Protein AF-A0AA95K2X0-F1 (afdb_monomer_lite)

Secondary structure (DSSP, 8-state):
-HHHHHHHHHHHHHHHHHHHHHHTT--SS-GGG-SSHHHHHHHHHHHHHHHHHHHHHH-HHHHHHHHHTTHHHHHHHHSSHHHHHHHH----EEE--SHHHHHHHHHHHHHHT--EEEEETTEEEEE--TT-----

Radius of gyration: 20.75 Å; chains: 1; bounding box: 52×34×54 Å

Foldseek 3Di:
DVVVVVLLVVLVVLVVVQVVCVVVVHDSDDPVQDPDLVSVLVVVLVNLVSVLVSLCVVPVVVSVVCVVVCVSVVVNVCSDSLNVQQVVQPAPAAEDADVVVVVVVLVVCQVSQGKYWYDYPRDIDIHGHPPPDPPD

pLDDT: mean 84.63, std 11.91, range [34.69, 97.19]

Structure (mmCIF, N/CA/C/O backbone):
data_AF-A0AA95K2X0-F1
#
_entry.id   AF-A0AA95K2X0-F1
#
loop_
_atom_site.group_PDB
_atom_site.id
_atom_site.type_symbol
_atom_site.label_atom_id
_atom_site.label_alt_id
_atom_site.label_comp_id
_atom_site.label_asym_id
_atom_site.label_entity_id
_atom_site.label_seq_id
_atom_site.pdbx_PDB_ins_code
_atom_site.Cartn_x
_atom_site.Cartn_y
_atom_site.Cartn_z
_atom_site.occupancy
_atom_site.B_iso_or_equiv
_atom_site.auth_seq_id
_atom_site.auth_comp_id
_atom_site.auth_asym_id
_atom_site.auth_atom_id
_atom_site.pdbx_PDB_model_num
ATOM 1 N N . MET A 1 1 ? 25.214 13.607 -21.576 1.00 54.25 1 MET A N 1
ATOM 2 C CA . MET A 1 1 ? 25.710 12.314 -21.044 1.00 54.25 1 MET A CA 1
ATOM 3 C C . MET A 1 1 ? 25.858 12.308 -19.515 1.00 54.25 1 MET A C 1
ATOM 5 O O . MET A 1 1 ? 25.370 11.375 -18.893 1.00 54.25 1 MET A O 1
ATOM 9 N N . PHE A 1 2 ? 26.439 13.343 -18.886 1.00 61.53 2 PHE A N 1
ATOM 10 C CA . PHE A 1 2 ? 26.577 13.428 -17.414 1.00 61.53 2 PHE A CA 1
ATOM 11 C C . PHE A 1 2 ? 25.241 13.411 -16.645 1.00 61.53 2 PHE A C 1
ATOM 13 O O . PHE A 1 2 ? 25.104 12.664 -15.683 1.00 61.53 2 PHE A O 1
ATOM 20 N N . HIS A 1 3 ? 24.221 14.123 -17.135 1.00 72.50 3 HIS A N 1
ATOM 21 C CA . HIS A 1 3 ? 22.905 14.200 -16.483 1.00 72.50 3 HIS A CA 1
ATOM 22 C C . HIS A 1 3 ? 22.204 12.841 -16.315 1.00 72.50 3 HIS A C 1
ATOM 24 O O . HIS A 1 3 ? 21.679 12.547 -15.249 1.00 72.50 3 HIS A O 1
ATOM 30 N N . GLN A 1 4 ? 22.234 11.977 -17.336 1.00 76.31 4 GLN A N 1
ATOM 31 C CA . GLN A 1 4 ? 21.614 10.646 -17.256 1.00 76.31 4 GLN A CA 1
ATOM 32 C C . GLN A 1 4 ? 22.325 9.748 -16.239 1.00 76.31 4 GLN A C 1
ATOM 34 O O . GLN A 1 4 ? 21.674 9.063 -15.455 1.00 76.31 4 GLN A O 1
ATOM 39 N N . ARG A 1 5 ? 23.662 9.785 -16.209 1.00 83.06 5 ARG A N 1
ATOM 40 C CA . ARG A 1 5 ? 24.455 9.017 -15.241 1.00 83.06 5 ARG A CA 1
ATOM 41 C C . ARG A 1 5 ? 24.184 9.473 -13.808 1.00 83.06 5 ARG A C 1
ATOM 43 O O . ARG A 1 5 ? 24.087 8.633 -12.917 1.00 83.06 5 ARG A O 1
ATOM 50 N N . ASP A 1 6 ? 24.037 10.777 -13.595 1.00 87.62 6 ASP A N 1
ATOM 51 C CA . ASP A 1 6 ? 23.725 11.332 -12.278 1.00 87.62 6 ASP A CA 1
ATOM 52 C C . ASP A 1 6 ? 22.298 10.993 -11.830 1.00 87.62 6 ASP A C 1
ATOM 54 O O . ASP A 1 6 ? 22.100 10.643 -10.668 1.00 87.62 6 ASP A O 1
ATOM 58 N N . ILE A 1 7 ? 21.319 11.009 -12.741 1.00 86.62 7 ILE A N 1
ATOM 59 C CA . ILE A 1 7 ? 19.940 10.580 -12.451 1.00 86.62 7 ILE A CA 1
ATOM 60 C C . ILE A 1 7 ? 19.908 9.100 -12.044 1.00 86.62 7 ILE A C 1
ATOM 62 O O . ILE A 1 7 ? 19.324 8.762 -11.014 1.00 86.62 7 ILE A O 1
ATOM 66 N N . ILE A 1 8 ? 20.587 8.227 -12.797 1.00 87.81 8 ILE A N 1
ATOM 67 C CA . ILE A 1 8 ? 20.675 6.795 -12.472 1.00 87.81 8 ILE A CA 1
ATOM 68 C C . ILE A 1 8 ? 21.365 6.592 -11.119 1.00 87.81 8 ILE A C 1
ATOM 70 O O . ILE A 1 8 ? 20.873 5.823 -10.294 1.00 87.81 8 ILE A O 1
ATOM 74 N N . ARG A 1 9 ? 22.472 7.302 -10.850 1.00 90.81 9 ARG A N 1
ATOM 75 C CA . ARG A 1 9 ? 23.178 7.216 -9.561 1.00 90.81 9 ARG A CA 1
ATOM 76 C C . ARG A 1 9 ? 22.261 7.592 -8.396 1.00 90.81 9 ARG A C 1
ATOM 78 O O . ARG A 1 9 ? 22.134 6.805 -7.463 1.00 90.81 9 ARG A O 1
ATOM 85 N N . ARG A 1 10 ? 21.586 8.744 -8.480 1.00 90.00 10 ARG A N 1
ATOM 86 C CA . ARG A 1 10 ? 20.644 9.207 -7.446 1.00 90.00 10 ARG A CA 1
ATOM 87 C C . ARG A 1 10 ? 19.531 8.190 -7.210 1.00 90.00 10 ARG A C 1
ATOM 89 O O . ARG A 1 10 ? 19.207 7.884 -6.069 1.00 90.00 10 ARG A O 1
ATOM 96 N N . ARG A 1 11 ? 18.986 7.604 -8.280 1.00 90.06 11 ARG A N 1
ATOM 97 C CA . ARG A 1 11 ? 17.941 6.579 -8.182 1.00 90.06 11 ARG A CA 1
ATOM 98 C C . ARG A 1 11 ? 18.445 5.300 -7.499 1.00 90.06 11 ARG A C 1
ATOM 100 O O . ARG A 1 11 ? 17.743 4.744 -6.660 1.00 90.06 11 ARG A O 1
ATOM 107 N N . ILE A 1 12 ? 19.665 4.851 -7.803 1.00 92.69 12 ILE A N 1
ATOM 108 C CA . ILE A 1 12 ? 20.293 3.710 -7.111 1.00 92.69 12 ILE A CA 1
ATOM 109 C C . ILE A 1 12 ? 20.471 4.014 -5.617 1.00 92.69 12 ILE A C 1
ATOM 111 O O . ILE A 1 12 ? 20.206 3.151 -4.779 1.00 92.69 12 ILE A O 1
ATOM 115 N N . GLU A 1 13 ? 20.906 5.225 -5.270 1.00 92.94 13 GLU A N 1
ATOM 116 C CA . GLU A 1 13 ? 21.066 5.661 -3.878 1.00 92.94 13 GLU A CA 1
ATOM 117 C C . GLU A 1 13 ? 19.726 5.690 -3.127 1.00 92.94 13 GLU A C 1
ATOM 119 O O . GLU A 1 13 ? 19.651 5.150 -2.022 1.00 92.94 13 GLU A O 1
ATOM 124 N N . GLU A 1 14 ? 18.656 6.208 -3.744 1.00 90.44 14 GLU A N 1
ATOM 125 C CA . GLU A 1 14 ? 17.292 6.180 -3.190 1.00 90.44 14 GLU A CA 1
ATOM 126 C C . GLU A 1 14 ? 16.844 4.742 -2.863 1.00 90.44 14 GLU A C 1
ATOM 128 O O . GLU A 1 14 ? 16.378 4.467 -1.753 1.00 90.44 14 GLU A O 1
ATOM 133 N N . VAL A 1 15 ? 17.029 3.803 -3.800 1.00 91.62 15 VAL A N 1
ATOM 134 C CA . VAL A 1 15 ? 16.645 2.391 -3.613 1.00 91.62 15 VAL A CA 1
ATOM 135 C C . VAL A 1 15 ? 17.491 1.719 -2.530 1.00 91.62 15 VAL A C 1
ATOM 137 O O . VAL A 1 15 ? 16.960 0.982 -1.696 1.00 91.62 15 VAL A O 1
ATOM 140 N N . ARG A 1 16 ? 18.802 1.991 -2.488 1.00 92.00 16 ARG A N 1
ATOM 141 C CA . ARG A 1 16 ? 19.694 1.458 -1.445 1.00 92.00 16 ARG A CA 1
ATOM 142 C C . ARG A 1 16 ? 19.315 1.967 -0.058 1.00 92.00 16 ARG A C 1
ATOM 144 O O . ARG A 1 16 ? 19.285 1.171 0.878 1.00 92.00 16 ARG A O 1
ATOM 151 N N . TYR A 1 17 ? 19.021 3.260 0.073 1.00 90.38 17 TYR A N 1
ATOM 152 C CA . TYR A 1 17 ? 18.587 3.850 1.338 1.00 90.38 17 TYR A CA 1
ATOM 153 C C . TYR A 1 17 ? 17.263 3.240 1.804 1.00 90.38 17 TYR A C 1
ATOM 155 O O . TYR A 1 17 ? 17.153 2.820 2.953 1.00 90.38 17 TYR A O 1
ATOM 163 N N . PHE A 1 18 ? 16.291 3.098 0.898 1.00 90.06 18 PHE A N 1
ATOM 164 C CA . PHE A 1 18 ? 15.025 2.436 1.204 1.00 90.06 18 PHE A CA 1
ATOM 165 C C . PHE A 1 18 ? 15.226 1.002 1.706 1.00 90.06 18 PHE A C 1
ATOM 167 O O . PHE A 1 18 ? 14.745 0.657 2.784 1.00 90.06 18 PHE A O 1
ATOM 174 N N . ARG A 1 19 ? 15.997 0.190 0.969 1.00 91.25 19 ARG A N 1
ATOM 175 C CA . ARG A 1 19 ? 16.326 -1.188 1.359 1.00 91.25 19 ARG A CA 1
ATOM 176 C C . ARG A 1 19 ? 16.977 -1.246 2.742 1.00 91.25 19 ARG A C 1
ATOM 178 O O . ARG A 1 19 ? 16.638 -2.124 3.524 1.00 91.25 19 ARG A O 1
ATOM 185 N N . ASN A 1 20 ? 17.901 -0.329 3.040 1.00 92.75 20 ASN A N 1
ATOM 186 C CA . ASN A 1 20 ? 18.559 -0.274 4.345 1.00 92.75 20 ASN A CA 1
ATOM 187 C C . ASN A 1 20 ? 17.561 -0.051 5.481 1.00 92.75 20 ASN A C 1
ATOM 189 O O . ASN A 1 20 ? 17.656 -0.729 6.493 1.00 92.75 20 ASN A O 1
ATOM 193 N N . ARG A 1 21 ? 16.594 0.857 5.330 1.00 90.31 21 ARG A N 1
ATOM 194 C CA . ARG A 1 21 ? 15.575 1.075 6.371 1.00 90.31 21 ARG A CA 1
ATOM 195 C C . ARG A 1 21 ? 14.752 -0.188 6.610 1.00 90.31 21 ARG A C 1
ATOM 197 O O . ARG A 1 21 ? 14.611 -0.617 7.750 1.00 90.31 21 ARG A O 1
ATOM 204 N N . VAL A 1 22 ? 14.315 -0.834 5.524 1.00 87.25 22 VAL A N 1
ATOM 205 C CA . VAL A 1 22 ? 13.573 -2.105 5.584 1.00 87.25 22 VAL A CA 1
ATOM 206 C C . VAL A 1 22 ? 14.376 -3.185 6.315 1.00 87.25 22 VAL A C 1
ATOM 208 O O . VAL A 1 22 ? 13.834 -3.844 7.192 1.00 87.25 22 VAL A O 1
ATOM 211 N N . SER A 1 23 ? 15.670 -3.351 6.016 1.00 87.00 23 SER A N 1
ATOM 212 C CA . SER A 1 23 ? 16.500 -4.378 6.667 1.00 87.00 23 SER A CA 1
ATOM 213 C C . SER A 1 23 ? 16.761 -4.127 8.155 1.00 87.00 23 SER A C 1
ATOM 215 O O . SER A 1 23 ? 17.112 -5.063 8.864 1.00 87.00 23 SER A O 1
ATOM 217 N N . HIS A 1 24 ? 16.617 -2.885 8.621 1.00 88.06 24 HIS A N 1
ATOM 218 C CA . HIS A 1 24 ? 16.763 -2.518 10.033 1.00 88.06 24 HIS A CA 1
ATOM 219 C C . HIS A 1 24 ? 15.413 -2.391 10.757 1.00 88.06 24 HIS A C 1
ATOM 221 O O . HIS A 1 24 ? 15.380 -1.916 11.888 1.00 88.06 24 HIS A O 1
ATOM 227 N N . ASN A 1 25 ? 14.303 -2.806 10.129 1.00 82.56 25 ASN A N 1
ATOM 228 C CA . ASN A 1 25 ? 12.941 -2.635 10.650 1.00 82.56 25 ASN A CA 1
ATOM 229 C C . ASN A 1 25 ? 12.601 -1.179 11.015 1.00 82.56 25 ASN A C 1
ATOM 231 O O . ASN A 1 25 ? 11.776 -0.913 11.888 1.00 82.56 25 ASN A O 1
ATOM 235 N N . GLU A 1 26 ? 13.227 -0.218 10.341 1.00 84.38 26 GLU A N 1
ATOM 236 C CA . GLU A 1 26 ? 12.860 1.182 10.476 1.00 84.38 26 GLU A CA 1
ATOM 237 C C . GLU A 1 26 ? 11.590 1.458 9.665 1.00 84.38 26 GLU A C 1
ATOM 239 O O . GLU A 1 26 ? 11.362 0.851 8.613 1.00 84.38 26 GLU A O 1
ATOM 244 N N . SER A 1 27 ? 10.786 2.435 10.108 1.00 82.38 27 SER A N 1
ATOM 245 C CA . SER A 1 27 ? 9.680 2.936 9.282 1.00 82.38 27 SER A CA 1
ATOM 246 C C . SER A 1 27 ? 10.208 3.297 7.899 1.00 82.38 27 SER A C 1
ATOM 248 O O . SER A 1 27 ? 11.321 3.797 7.771 1.00 82.38 27 SER A O 1
ATOM 250 N N . THR A 1 28 ? 9.443 3.052 6.842 1.00 83.94 28 THR A N 1
ATOM 251 C CA . THR A 1 28 ? 9.898 3.389 5.491 1.00 83.94 28 THR A CA 1
ATOM 252 C C . THR A 1 28 ? 9.550 4.824 5.096 1.00 83.94 28 THR A C 1
ATOM 254 O O . THR A 1 28 ? 10.174 5.379 4.187 1.00 83.94 28 THR A O 1
ATOM 257 N N . TRP A 1 29 ? 8.656 5.490 5.818 1.00 83.19 29 TRP A N 1
ATOM 258 C CA . TRP A 1 29 ? 8.327 6.911 5.678 1.00 83.19 29 TRP A CA 1
ATOM 259 C C . TRP A 1 29 ? 8.868 7.712 6.870 1.00 83.19 29 TRP A C 1
ATOM 261 O O . TRP A 1 29 ? 9.471 7.149 7.788 1.00 83.19 29 TRP A O 1
ATOM 271 N N . ARG A 1 30 ? 8.770 9.040 6.822 1.00 78.88 30 ARG A N 1
ATOM 272 C CA . ARG A 1 30 ? 8.986 9.901 7.993 1.00 78.88 30 ARG A CA 1
ATOM 273 C C . ARG A 1 30 ? 7.637 10.476 8.401 1.00 78.88 30 ARG A C 1
ATOM 275 O O . ARG A 1 30 ? 6.787 10.677 7.543 1.00 78.88 30 ARG A O 1
ATOM 282 N N . LEU A 1 31 ? 7.458 10.762 9.688 1.00 71.44 31 LEU A N 1
ATOM 283 C CA . LEU A 1 31 ? 6.222 11.374 10.195 1.00 71.44 31 LEU A CA 1
ATOM 284 C C . LEU A 1 31 ? 5.982 12.775 9.609 1.00 71.44 31 LEU A C 1
ATOM 286 O O . LEU A 1 31 ? 4.845 13.190 9.479 1.00 71.44 31 LEU A O 1
ATOM 290 N N . SER A 1 32 ? 7.044 13.484 9.214 1.00 71.00 32 SER A N 1
ATOM 291 C CA . SER A 1 32 ? 6.951 14.779 8.524 1.00 71.00 32 SER A CA 1
ATOM 292 C C . SER A 1 32 ? 6.441 14.685 7.088 1.00 71.00 32 SER A C 1
ATOM 294 O O . SER A 1 32 ? 6.012 15.690 6.534 1.00 71.00 32 SER A O 1
ATOM 296 N N . ASP A 1 33 ? 6.551 13.507 6.470 1.00 71.00 33 ASP A N 1
ATOM 297 C CA . ASP A 1 33 ? 6.285 13.307 5.043 1.00 71.00 33 ASP A CA 1
ATOM 298 C C . ASP A 1 33 ? 4.854 12.795 4.800 1.00 71.00 33 ASP A C 1
ATOM 300 O O . ASP A 1 33 ? 4.498 12.491 3.665 1.00 71.00 33 ASP A O 1
ATOM 304 N N . VAL A 1 34 ? 4.071 12.620 5.870 1.00 81.25 34 VAL A N 1
ATOM 305 C CA . VAL A 1 34 ? 2.794 11.905 5.880 1.00 81.25 34 VAL A CA 1
ATOM 306 C C . VAL A 1 34 ? 1.830 12.644 6.805 1.00 81.25 34 VAL A C 1
ATOM 308 O O . VAL A 1 34 ? 2.054 12.670 8.015 1.00 81.25 34 VAL A O 1
ATOM 311 N N . GLY A 1 35 ? 0.771 13.233 6.249 1.00 78.12 35 GLY A N 1
ATOM 312 C CA . GLY A 1 35 ? -0.328 13.819 7.019 1.00 78.12 35 GLY A CA 1
ATOM 313 C C . GLY A 1 35 ? -1.455 12.815 7.258 1.00 78.12 35 GLY A C 1
ATOM 314 O O . GLY A 1 35 ? -1.971 12.716 8.369 1.00 78.12 35 GLY A O 1
ATOM 315 N N . GLU A 1 36 ? -1.781 12.025 6.235 1.00 84.06 36 GLU A N 1
ATOM 316 C CA . GLU A 1 36 ? -2.854 11.025 6.254 1.00 84.06 36 GLU A CA 1
ATOM 317 C C . GLU A 1 36 ? -2.350 9.642 5.800 1.00 84.06 36 GLU A C 1
ATOM 319 O O . GLU A 1 36 ? -1.250 9.495 5.260 1.00 84.06 36 GLU A O 1
ATOM 324 N N . LYS A 1 37 ? -3.132 8.578 6.029 1.00 84.81 37 LYS A N 1
ATOM 325 C CA . LYS A 1 37 ? -2.722 7.208 5.653 1.00 84.81 37 LYS A CA 1
ATOM 326 C C . LYS A 1 37 ? -2.555 7.071 4.135 1.00 84.81 37 LYS A C 1
ATOM 328 O O . LYS A 1 37 ? -1.702 6.324 3.658 1.00 84.81 37 LYS A O 1
ATOM 333 N N . GLU A 1 38 ? -3.343 7.819 3.382 1.00 88.88 38 GLU A N 1
ATOM 334 C CA . GLU A 1 38 ? -3.333 7.927 1.930 1.00 88.88 38 GLU A CA 1
ATOM 335 C C . GLU A 1 38 ? -1.977 8.438 1.420 1.00 88.88 38 GLU A C 1
ATOM 337 O O . GLU A 1 38 ? -1.472 7.939 0.408 1.00 88.88 38 GLU A O 1
ATOM 342 N N . ASP A 1 39 ? -1.326 9.340 2.164 1.00 89.50 39 ASP A N 1
ATOM 343 C CA . ASP A 1 39 ? 0.015 9.833 1.835 1.00 89.50 39 ASP A CA 1
ATOM 344 C C . ASP A 1 39 ? 1.057 8.714 1.918 1.00 89.50 39 ASP A C 1
ATOM 346 O O . ASP A 1 39 ? 1.974 8.654 1.095 1.00 89.50 39 ASP A O 1
ATOM 350 N N . ILE A 1 40 ? 0.897 7.774 2.861 1.00 89.12 40 ILE A N 1
ATOM 351 C CA . ILE A 1 40 ? 1.766 6.591 2.973 1.00 89.12 40 ILE A CA 1
ATOM 352 C C . ILE A 1 40 ? 1.654 5.756 1.699 1.00 89.12 40 ILE A C 1
ATOM 354 O O . ILE A 1 40 ? 2.671 5.395 1.096 1.00 89.12 40 ILE A O 1
ATOM 358 N N . ILE A 1 41 ? 0.423 5.465 1.270 1.00 92.12 41 ILE A N 1
ATOM 359 C CA . ILE A 1 41 ? 0.162 4.662 0.071 1.00 92.12 41 ILE A CA 1
ATOM 360 C C . ILE A 1 41 ? 0.719 5.358 -1.175 1.00 92.12 41 ILE A C 1
ATOM 362 O O .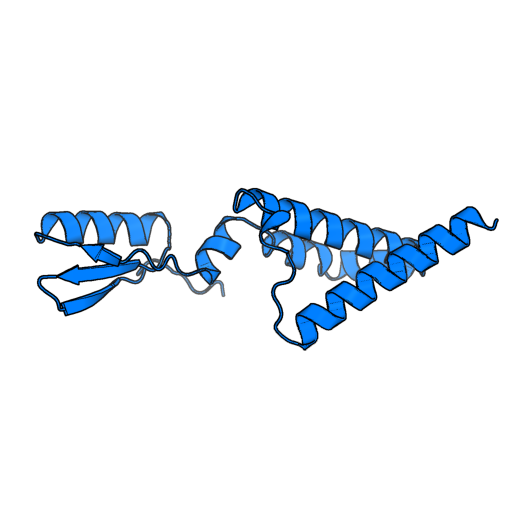 ILE A 1 41 ? 1.420 4.727 -1.973 1.00 92.12 41 ILE A O 1
ATOM 366 N N . SER A 1 42 ? 0.481 6.662 -1.314 1.00 92.25 42 SER A N 1
ATOM 367 C CA . SER A 1 42 ? 0.988 7.478 -2.423 1.00 92.25 42 SER A CA 1
ATOM 368 C C . SER A 1 42 ? 2.522 7.498 -2.473 1.00 92.25 42 SER A C 1
ATOM 370 O O . SER A 1 42 ? 3.133 7.248 -3.522 1.00 92.25 42 SER A O 1
ATOM 372 N N . LEU A 1 43 ? 3.174 7.698 -1.322 1.00 91.88 43 LEU A N 1
ATOM 373 C CA . LEU A 1 43 ? 4.632 7.714 -1.199 1.00 91.88 43 LEU A CA 1
ATOM 374 C C . LEU A 1 43 ? 5.252 6.365 -1.580 1.00 91.88 43 LEU A C 1
ATOM 376 O O . LEU A 1 43 ? 6.238 6.318 -2.324 1.00 91.88 43 LEU A O 1
ATOM 380 N N . LEU A 1 44 ? 4.701 5.262 -1.071 1.00 91.88 44 LEU A N 1
ATOM 381 C CA . LEU A 1 44 ? 5.199 3.917 -1.364 1.00 91.88 44 LEU A CA 1
ATOM 382 C C . LEU A 1 44 ? 4.956 3.525 -2.825 1.00 91.88 44 LEU A C 1
ATOM 384 O O . LEU A 1 44 ? 5.847 2.946 -3.448 1.00 91.88 44 LEU A O 1
ATOM 388 N N . THR A 1 45 ? 3.813 3.912 -3.395 1.00 94.25 45 THR A N 1
ATOM 389 C CA . THR A 1 45 ? 3.505 3.705 -4.819 1.00 94.25 45 THR A CA 1
ATOM 390 C C . THR A 1 45 ? 4.497 4.453 -5.704 1.00 94.25 45 THR A C 1
ATOM 392 O O . THR A 1 45 ? 5.122 3.852 -6.575 1.00 94.25 45 THR A O 1
ATOM 395 N N . THR A 1 46 ? 4.760 5.726 -5.398 1.00 92.75 46 THR A N 1
ATOM 396 C CA . THR A 1 46 ? 5.767 6.529 -6.110 1.00 92.75 46 THR A CA 1
ATOM 397 C C . THR A 1 46 ? 7.153 5.881 -6.044 1.00 92.75 46 THR A C 1
ATOM 399 O O . THR A 1 46 ? 7.922 5.913 -7.006 1.00 92.75 46 THR A O 1
ATOM 402 N N . ARG A 1 47 ? 7.513 5.270 -4.910 1.00 92.00 47 ARG A N 1
ATOM 403 C CA . ARG A 1 47 ? 8.790 4.553 -4.775 1.00 92.00 47 ARG A CA 1
ATOM 404 C C . ARG A 1 47 ? 8.835 3.269 -5.594 1.00 92.00 47 ARG A C 1
ATOM 406 O O . ARG A 1 47 ? 9.876 3.002 -6.193 1.00 92.00 47 ARG A O 1
ATOM 413 N N . LEU A 1 48 ? 7.741 2.509 -5.649 1.00 94.75 48 LEU A N 1
ATOM 414 C CA . LEU A 1 48 ? 7.628 1.352 -6.536 1.00 94.75 48 LEU A CA 1
ATOM 415 C C . LEU A 1 48 ? 7.820 1.774 -7.998 1.00 94.75 48 LEU A C 1
ATOM 417 O O . LEU A 1 48 ? 8.630 1.171 -8.698 1.00 94.75 48 LEU A O 1
ATOM 421 N N . ASP A 1 49 ? 7.160 2.847 -8.435 1.00 94.50 49 ASP A N 1
ATOM 422 C CA . ASP A 1 49 ? 7.277 3.355 -9.807 1.00 94.50 49 ASP A CA 1
ATOM 423 C C . ASP A 1 49 ? 8.725 3.731 -10.143 1.00 94.50 49 ASP A C 1
ATOM 425 O O . ASP A 1 49 ? 9.264 3.318 -11.171 1.00 94.50 49 ASP A O 1
ATOM 429 N N . LYS A 1 50 ? 9.403 4.425 -9.223 1.00 92.38 50 LYS A N 1
ATOM 430 C CA . LYS A 1 50 ? 10.830 4.763 -9.332 1.00 92.38 50 LYS A CA 1
ATOM 431 C C . LYS A 1 50 ? 11.733 3.524 -9.417 1.00 92.38 50 LYS A C 1
ATOM 433 O O . LYS A 1 50 ? 12.725 3.540 -10.148 1.00 92.38 50 LYS A O 1
ATOM 438 N N . MET A 1 51 ? 11.421 2.450 -8.687 1.00 93.69 51 MET A N 1
ATOM 439 C CA . MET A 1 51 ? 12.151 1.176 -8.783 1.00 93.69 51 MET A CA 1
ATOM 440 C C . MET A 1 51 ? 11.908 0.490 -10.126 1.00 93.69 51 MET A C 1
ATOM 442 O O . MET A 1 51 ? 12.858 0.003 -10.736 1.00 93.69 51 MET A O 1
ATOM 446 N N . MET A 1 52 ? 10.665 0.487 -10.612 1.00 95.44 52 MET A N 1
ATOM 447 C CA . MET A 1 52 ? 10.317 -0.084 -11.913 1.00 95.44 52 MET A CA 1
ATOM 448 C C . MET A 1 52 ? 10.947 0.701 -13.068 1.00 95.44 52 MET A C 1
ATOM 450 O O . MET A 1 52 ? 11.369 0.094 -14.053 1.00 95.44 52 MET A O 1
ATOM 454 N N . GLU A 1 53 ? 11.060 2.024 -12.947 1.00 92.81 53 GLU A N 1
ATOM 455 C CA . GLU A 1 53 ? 11.795 2.886 -13.877 1.00 92.81 53 GLU A CA 1
ATOM 456 C C . GLU A 1 53 ? 13.297 2.557 -13.877 1.00 92.81 53 GLU A C 1
ATOM 458 O O . GLU A 1 53 ? 13.885 2.337 -14.937 1.00 92.81 53 GLU A O 1
ATOM 463 N N . LEU A 1 54 ? 13.917 2.433 -12.696 1.00 93.12 54 LEU A N 1
ATOM 464 C CA . LEU A 1 54 ? 15.321 2.028 -12.588 1.00 93.12 54 LEU A CA 1
ATOM 465 C C . LEU A 1 54 ? 15.559 0.652 -13.220 1.00 93.12 54 LEU A C 1
ATOM 467 O O . LEU A 1 54 ? 16.545 0.449 -13.929 1.00 93.12 54 LEU A O 1
ATOM 471 N N . LEU A 1 55 ? 14.644 -0.288 -12.981 1.00 94.00 55 LEU A N 1
ATOM 472 C CA . LEU A 1 55 ? 14.706 -1.633 -13.535 1.00 94.00 55 LEU A CA 1
ATOM 473 C C . LEU A 1 55 ? 14.673 -1.608 -15.066 1.00 94.00 55 LEU A C 1
ATOM 475 O O . LEU A 1 55 ? 15.432 -2.337 -15.701 1.00 94.00 55 LEU A O 1
ATOM 479 N N . PHE A 1 56 ? 13.851 -0.733 -15.653 1.00 93.75 56 PHE A N 1
ATOM 480 C CA . PHE A 1 56 ? 13.811 -0.513 -17.097 1.00 93.75 56 PHE A CA 1
ATOM 481 C C . PHE A 1 56 ? 15.135 0.035 -17.635 1.00 93.75 56 PHE A C 1
ATOM 483 O O . PHE A 1 56 ? 15.628 -0.469 -18.642 1.00 93.75 56 PHE A O 1
ATOM 490 N N . TRP A 1 57 ? 15.741 1.017 -16.958 1.00 92.31 57 TRP A N 1
ATOM 491 C CA . TRP A 1 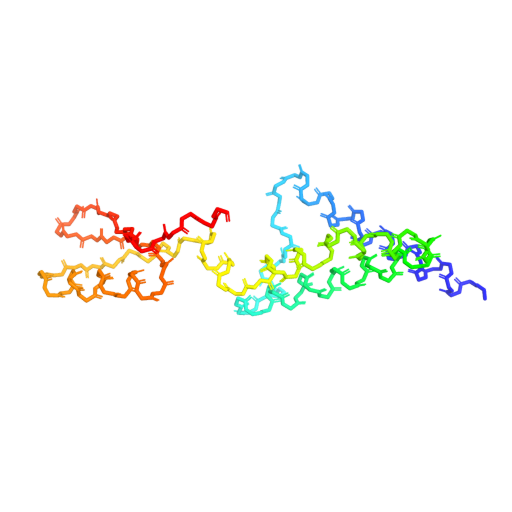57 ? 17.041 1.565 -17.366 1.00 92.31 57 TRP A CA 1
ATOM 492 C C . TRP A 1 57 ? 18.168 0.532 -17.308 1.00 92.31 57 TRP A C 1
ATOM 494 O O . TRP A 1 57 ? 19.071 0.574 -18.141 1.00 92.31 57 TRP A O 1
ATOM 504 N N . ILE A 1 58 ? 18.122 -0.391 -16.343 1.00 89.81 58 ILE A N 1
ATOM 505 C CA . ILE A 1 58 ? 19.107 -1.473 -16.216 1.00 89.81 58 ILE A CA 1
ATOM 506 C C . ILE A 1 58 ? 18.857 -2.559 -17.268 1.00 89.81 58 ILE A C 1
ATOM 508 O O . ILE A 1 58 ? 19.783 -2.995 -17.950 1.00 89.81 58 ILE A O 1
ATOM 512 N N . SER A 1 59 ? 17.616 -3.036 -17.378 1.00 94.62 59 SER A N 1
ATOM 513 C CA . SER A 1 59 ? 17.233 -4.095 -18.308 1.00 94.62 59 SER A CA 1
ATOM 514 C C . SER A 1 59 ? 15.721 -4.085 -18.561 1.00 94.62 59 SER A C 1
ATOM 516 O O . SER A 1 59 ? 14.946 -4.592 -17.742 1.00 94.62 59 SER A O 1
ATOM 518 N N . PRO A 1 60 ? 15.276 -3.625 -19.745 1.00 96.19 60 PRO A N 1
ATOM 519 C CA . PRO A 1 60 ? 13.867 -3.687 -20.129 1.00 96.19 60 PRO A CA 1
ATOM 520 C C . PRO A 1 60 ? 13.303 -5.115 -20.105 1.00 96.19 60 PRO A C 1
ATOM 522 O O . PRO A 1 60 ? 12.144 -5.323 -19.749 1.00 96.19 60 PRO A O 1
ATOM 525 N N . LYS A 1 61 ? 14.131 -6.119 -20.438 1.00 97.12 61 LYS A N 1
ATOM 526 C CA . LYS A 1 61 ? 13.745 -7.538 -20.366 1.00 97.12 61 LYS A CA 1
ATOM 527 C C . LYS A 1 61 ? 13.466 -7.972 -18.931 1.00 97.12 61 LYS A C 1
ATOM 529 O O . LYS A 1 61 ? 12.510 -8.702 -18.698 1.00 97.12 61 LYS A O 1
ATOM 534 N N . PHE A 1 62 ? 14.274 -7.513 -17.977 1.00 95.12 62 PHE A N 1
ATOM 535 C CA . PHE A 1 62 ? 14.072 -7.860 -16.577 1.00 95.12 62 PHE A CA 1
ATOM 536 C C . PHE A 1 62 ? 12.840 -7.163 -15.993 1.00 95.12 62 PHE A C 1
ATOM 538 O O . PHE A 1 62 ? 12.062 -7.798 -15.288 1.00 95.12 62 PHE A O 1
ATOM 545 N N . GLN A 1 63 ? 12.590 -5.901 -16.362 1.00 97.12 63 GLN A N 1
ATOM 546 C CA . GLN A 1 63 ? 11.344 -5.223 -15.995 1.00 97.12 63 GLN A CA 1
ATOM 547 C C . GLN A 1 63 ? 10.115 -5.968 -16.529 1.00 97.12 63 GLN A C 1
ATOM 549 O O . GLN A 1 63 ? 9.143 -6.151 -15.798 1.00 97.12 63 GLN A O 1
ATOM 554 N N . ARG A 1 64 ? 10.166 -6.427 -17.787 1.00 96.81 64 ARG A N 1
ATOM 555 C CA . ARG A 1 64 ? 9.090 -7.233 -18.370 1.00 96.81 64 ARG A CA 1
ATOM 556 C C . ARG A 1 64 ? 8.897 -8.542 -17.610 1.00 96.81 64 ARG A C 1
ATOM 558 O O . ARG A 1 64 ? 7.779 -8.817 -17.210 1.00 96.81 64 ARG A O 1
ATOM 565 N N . TYR A 1 65 ? 9.974 -9.267 -17.309 1.00 97.00 65 TYR A N 1
ATOM 566 C CA . TYR A 1 65 ? 9.894 -10.481 -16.496 1.00 97.00 65 TYR A CA 1
ATOM 567 C C . TYR A 1 65 ? 9.186 -10.239 -15.154 1.00 97.00 65 TYR A C 1
ATOM 569 O O . TYR A 1 65 ? 8.252 -10.961 -14.835 1.00 97.00 65 TYR A O 1
ATOM 577 N N . VAL A 1 66 ? 9.566 -9.194 -14.405 1.00 96.12 66 VAL A N 1
ATOM 578 C CA . VAL A 1 66 ? 8.941 -8.830 -13.114 1.00 96.12 66 VAL A CA 1
ATOM 579 C C . VAL A 1 66 ? 7.437 -8.559 -13.249 1.00 96.12 66 VAL A C 1
ATOM 581 O O . VAL A 1 66 ? 6.668 -8.915 -12.352 1.00 96.12 66 VAL A O 1
ATOM 584 N N . LYS A 1 67 ? 7.011 -7.953 -14.363 1.00 95.50 67 LYS A N 1
ATOM 585 C CA . LYS A 1 67 ? 5.593 -7.742 -14.684 1.00 95.50 67 LYS A CA 1
ATOM 586 C C . LYS A 1 67 ? 4.887 -9.051 -15.030 1.00 95.50 67 LYS A C 1
ATOM 588 O O . LYS A 1 67 ? 3.824 -9.311 -14.478 1.00 95.50 67 LYS A O 1
ATOM 593 N N . ASP A 1 68 ? 5.494 -9.874 -15.881 1.00 97.19 68 ASP A N 1
ATOM 594 C CA . ASP A 1 68 ? 4.917 -11.130 -16.372 1.00 97.19 68 ASP A CA 1
ATOM 595 C C . ASP A 1 68 ? 4.681 -12.134 -15.234 1.00 97.19 68 ASP A C 1
ATOM 597 O O . ASP A 1 68 ? 3.660 -12.816 -15.213 1.00 97.19 68 ASP A O 1
ATOM 601 N N . ILE A 1 69 ? 5.579 -12.183 -14.243 1.00 97.12 69 ILE A N 1
ATOM 602 C CA . ILE A 1 69 ? 5.406 -13.032 -13.050 1.00 97.12 69 ILE A CA 1
ATOM 603 C C . ILE A 1 69 ? 4.522 -12.396 -11.964 1.00 97.12 69 ILE A C 1
ATOM 605 O O . ILE A 1 69 ? 4.373 -12.957 -10.881 1.00 97.12 69 ILE A O 1
ATOM 609 N N . GLY A 1 70 ? 3.957 -11.212 -12.215 1.00 95.44 70 GLY A N 1
ATOM 610 C CA . GLY A 1 70 ? 2.975 -10.574 -11.339 1.00 95.44 70 GLY A CA 1
ATOM 611 C C . GLY A 1 70 ? 3.530 -9.909 -10.075 1.00 95.44 70 GLY A C 1
ATOM 612 O O . GLY A 1 70 ? 2.737 -9.511 -9.222 1.00 95.44 70 GLY A O 1
ATOM 613 N N . ILE A 1 71 ? 4.852 -9.731 -9.932 1.00 95.75 71 ILE A N 1
ATOM 614 C CA . ILE A 1 71 ? 5.438 -9.093 -8.734 1.00 95.75 71 ILE A CA 1
ATOM 615 C C . ILE A 1 71 ? 4.920 -7.662 -8.572 1.00 95.75 71 ILE A C 1
ATOM 617 O O . ILE A 1 71 ? 4.472 -7.296 -7.488 1.00 95.75 71 ILE A O 1
ATOM 621 N N . GLU A 1 72 ? 4.953 -6.853 -9.636 1.00 95.12 72 GLU A N 1
ATOM 622 C CA . GLU A 1 72 ? 4.477 -5.465 -9.564 1.00 95.12 72 GLU A CA 1
ATOM 623 C C . GLU A 1 72 ? 2.998 -5.414 -9.165 1.00 95.12 72 GLU A C 1
ATOM 625 O O . GLU A 1 72 ? 2.626 -4.670 -8.258 1.00 95.12 72 GLU A O 1
ATOM 630 N N . ALA A 1 73 ? 2.167 -6.248 -9.797 1.00 94.44 73 ALA A N 1
ATOM 631 C CA . ALA A 1 73 ? 0.743 -6.329 -9.501 1.00 94.44 73 ALA A CA 1
ATOM 632 C C . ALA A 1 73 ? 0.496 -6.719 -8.036 1.00 94.44 73 ALA A C 1
ATOM 634 O O . ALA A 1 73 ? -0.319 -6.091 -7.361 1.00 94.44 73 ALA A O 1
ATOM 635 N N . ARG A 1 74 ? 1.243 -7.699 -7.514 1.00 94.44 74 ARG A N 1
ATOM 636 C CA . ARG A 1 74 ? 1.124 -8.131 -6.120 1.00 94.44 74 ARG A CA 1
ATOM 637 C C . ARG A 1 74 ? 1.541 -7.041 -5.139 1.00 94.44 74 ARG A C 1
ATOM 639 O O . ARG A 1 74 ? 0.854 -6.843 -4.143 1.00 94.44 74 ARG A O 1
ATOM 646 N N . ILE A 1 75 ? 2.626 -6.314 -5.414 1.00 93.81 75 ILE A N 1
ATOM 647 C CA . ILE A 1 75 ? 3.040 -5.192 -4.561 1.00 93.81 75 ILE A CA 1
ATOM 648 C C . ILE A 1 75 ? 1.961 -4.106 -4.577 1.00 93.81 75 ILE A C 1
ATOM 650 O O . ILE A 1 75 ? 1.574 -3.636 -3.514 1.00 93.81 75 ILE A O 1
ATOM 654 N N . ARG A 1 76 ? 1.416 -3.752 -5.748 1.00 93.50 76 ARG A N 1
ATOM 655 C CA . ARG A 1 76 ? 0.334 -2.757 -5.851 1.00 93.50 76 ARG A CA 1
ATOM 656 C C . ARG A 1 76 ? -0.924 -3.163 -5.085 1.00 93.50 76 ARG A C 1
ATOM 658 O O . ARG A 1 76 ? -1.538 -2.306 -4.470 1.00 93.50 76 ARG A O 1
ATOM 665 N N . GLN A 1 77 ? -1.278 -4.449 -5.074 1.00 90.19 77 GLN A N 1
ATOM 666 C CA . GLN A 1 77 ? -2.386 -4.952 -4.251 1.00 90.19 77 GLN A CA 1
ATOM 667 C C . GLN A 1 77 ? -2.145 -4.738 -2.752 1.00 90.19 77 GLN A C 1
ATOM 669 O O . GLN A 1 77 ? -3.073 -4.396 -2.030 1.00 90.19 77 GLN A O 1
ATOM 674 N N . VAL A 1 78 ? -0.908 -4.935 -2.284 1.00 89.75 78 VAL A N 1
ATOM 675 C CA . VAL A 1 78 ? -0.540 -4.726 -0.872 1.00 89.75 78 VAL A CA 1
ATOM 676 C C . VAL A 1 78 ? -0.436 -3.235 -0.533 1.00 89.75 78 VAL A C 1
ATOM 678 O O . VAL A 1 78 ? -0.708 -2.837 0.596 1.00 89.75 78 VAL A O 1
ATOM 681 N N . LEU A 1 79 ? -0.092 -2.390 -1.507 1.00 91.25 79 LEU A N 1
ATOM 682 C CA . LEU A 1 79 ? -0.126 -0.930 -1.395 1.00 91.25 79 LEU A CA 1
ATOM 683 C C . LEU A 1 79 ? -1.558 -0.391 -1.536 1.00 91.25 79 LEU A C 1
ATOM 685 O O . LEU A 1 79 ? -1.832 0.485 -2.353 1.00 91.25 79 LEU A O 1
ATOM 689 N N . HIS A 1 80 ? -2.472 -0.918 -0.727 1.00 89.50 80 HIS A N 1
ATOM 690 C CA . HIS A 1 80 ? -3.854 -0.472 -0.657 1.00 89.50 80 HIS A CA 1
ATOM 691 C C . HIS A 1 80 ? -4.200 -0.049 0.770 1.00 89.50 80 HIS A C 1
ATOM 693 O O . HIS A 1 80 ? -3.705 -0.630 1.739 1.00 89.50 80 HIS A O 1
ATOM 699 N N . ILE A 1 81 ? -5.073 0.952 0.905 1.00 85.88 81 ILE A N 1
ATOM 700 C CA . ILE A 1 81 ? -5.453 1.503 2.211 1.00 85.88 81 ILE A CA 1
ATOM 701 C C . ILE A 1 81 ? -6.042 0.426 3.128 1.00 85.88 81 ILE A C 1
ATOM 703 O O . ILE A 1 81 ? -5.644 0.318 4.281 1.00 85.88 81 ILE A O 1
ATOM 707 N N . THR A 1 82 ? -6.885 -0.455 2.588 1.00 82.19 82 THR A N 1
ATOM 708 C CA . THR A 1 82 ? -7.497 -1.552 3.354 1.00 82.19 82 THR A CA 1
ATOM 709 C C . THR A 1 82 ? -6.462 -2.524 3.915 1.00 82.19 82 THR A C 1
ATOM 711 O O . THR A 1 82 ? -6.623 -3.018 5.026 1.00 82.19 82 THR A O 1
ATOM 714 N N . GLU A 1 83 ? -5.384 -2.799 3.173 1.00 84.25 83 GLU A N 1
ATOM 715 C CA . GLU A 1 83 ? -4.303 -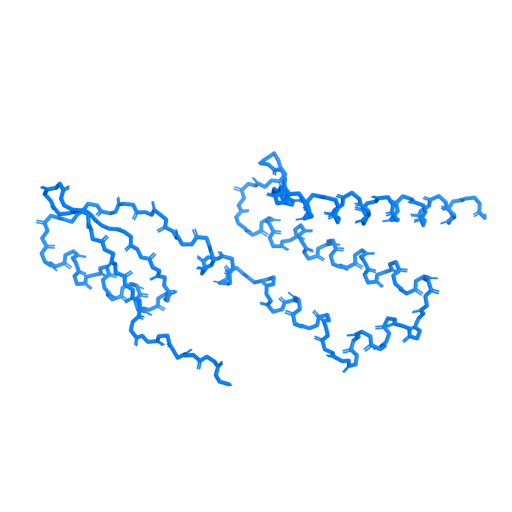3.661 3.654 1.00 84.25 83 GLU A CA 1
ATOM 716 C C . GLU A 1 83 ? -3.497 -2.948 4.739 1.00 84.25 83 GLU A C 1
ATOM 718 O O . GLU A 1 83 ? -3.241 -3.527 5.793 1.00 84.25 83 GLU A O 1
ATOM 723 N N . LEU A 1 84 ? -3.170 -1.667 4.543 1.00 82.81 84 LEU A N 1
ATOM 724 C CA . LEU A 1 84 ? -2.512 -0.870 5.576 1.00 82.81 84 LEU A CA 1
ATOM 725 C C . LEU A 1 84 ? -3.333 -0.856 6.872 1.00 82.81 84 LEU A C 1
ATOM 727 O O . LEU A 1 84 ? -2.787 -1.114 7.938 1.00 82.81 84 LEU A O 1
ATOM 731 N N . GLU A 1 85 ? -4.639 -0.619 6.799 1.00 76.81 85 GLU A N 1
ATOM 732 C CA . GLU A 1 85 ? -5.527 -0.624 7.966 1.00 76.81 85 GLU A CA 1
ATOM 733 C C . GLU A 1 85 ? -5.613 -1.989 8.643 1.00 76.81 85 GLU A C 1
ATOM 735 O O . GLU A 1 85 ? -5.557 -2.078 9.874 1.00 76.81 85 GLU A O 1
ATOM 740 N N . ARG A 1 86 ? -5.664 -3.059 7.846 1.00 73.88 86 ARG A N 1
ATOM 741 C CA . ARG A 1 86 ? -5.634 -4.434 8.340 1.00 73.88 86 ARG A CA 1
ATOM 742 C C . ARG A 1 86 ? -4.363 -4.719 9.137 1.00 73.88 86 ARG A C 1
ATOM 744 O O . ARG A 1 86 ? -4.457 -5.328 10.202 1.00 73.88 86 ARG A O 1
ATOM 751 N N . TYR A 1 87 ? -3.202 -4.286 8.643 1.00 74.19 87 TYR A N 1
ATOM 752 C CA . TYR A 1 87 ? -1.906 -4.490 9.301 1.00 74.19 87 TYR A CA 1
ATOM 753 C C . TYR A 1 87 ? -1.639 -3.511 10.446 1.00 74.19 87 TYR A C 1
ATOM 755 O O . TYR A 1 87 ? -0.931 -3.864 11.387 1.00 74.19 87 TYR A O 1
ATOM 763 N N . MET A 1 88 ? -2.204 -2.303 10.397 1.00 70.06 88 MET A N 1
ATOM 764 C CA . MET A 1 88 ? -2.034 -1.310 11.457 1.00 70.06 88 MET A CA 1
ATOM 765 C C . MET A 1 88 ? -2.847 -1.617 12.712 1.00 70.06 88 MET A C 1
ATOM 767 O O . MET A 1 88 ? -2.590 -0.944 13.701 1.00 70.06 88 MET A O 1
ATOM 771 N N . HIS A 1 89 ? -3.769 -2.598 12.677 1.00 60.00 89 HIS A N 1
ATOM 772 C CA . HIS A 1 89 ? -4.628 -3.012 13.797 1.00 60.00 89 HIS A CA 1
ATOM 773 C C . HIS A 1 89 ? -5.006 -1.822 14.665 1.00 60.00 89 HIS A C 1
ATOM 775 O O . HIS A 1 89 ? -4.356 -1.574 15.671 1.00 60.00 89 HIS A O 1
ATOM 781 N N . ILE A 1 90 ? -6.008 -1.061 14.225 1.00 55.97 90 ILE A N 1
ATOM 782 C CA . ILE A 1 90 ? -6.457 0.160 14.890 1.00 55.97 90 ILE A CA 1
ATOM 783 C C . ILE A 1 90 ? -6.576 -0.104 16.403 1.00 55.97 90 ILE A C 1
ATOM 785 O O . ILE A 1 90 ? -7.530 -0.726 16.869 1.00 55.97 90 ILE A O 1
ATOM 789 N N . TYR A 1 91 ? -5.575 0.357 17.160 1.00 56.72 91 TYR A N 1
ATOM 790 C CA . TYR A 1 91 ? -5.515 0.328 18.622 1.00 56.72 91 TYR A CA 1
ATOM 791 C C . TYR A 1 91 ? -6.442 1.414 19.185 1.00 56.72 91 TYR A C 1
ATOM 793 O O . TYR A 1 91 ? -6.062 2.201 20.049 1.00 56.72 91 TYR A O 1
ATOM 801 N N . GLU A 1 92 ? -7.656 1.514 18.650 1.00 59.03 92 GLU A N 1
ATOM 802 C CA . GLU A 1 92 ? -8.711 2.277 19.295 1.00 59.03 92 GLU A CA 1
ATOM 803 C C . GLU A 1 92 ? -9.116 1.469 20.521 1.00 59.03 92 GLU A C 1
ATOM 805 O O . GLU A 1 92 ? -9.684 0.391 20.382 1.00 59.03 92 GLU A O 1
ATOM 810 N N . ASN A 1 93 ? -8.769 1.963 21.709 1.00 67.25 93 ASN A N 1
ATOM 811 C CA . ASN A 1 93 ? -9.361 1.500 22.957 1.00 67.25 93 ASN A CA 1
ATOM 812 C C . ASN A 1 93 ? -10.718 2.182 23.091 1.00 67.25 93 ASN A C 1
ATOM 814 O O . ASN A 1 93 ? -10.802 3.338 23.506 1.00 67.25 93 ASN A O 1
ATOM 818 N N . ILE A 1 94 ? -11.768 1.478 22.681 1.00 80.69 94 ILE A N 1
ATOM 819 C CA . ILE A 1 94 ? -13.134 1.992 22.746 1.00 80.69 94 ILE A CA 1
ATOM 820 C C . ILE A 1 94 ? -13.701 1.653 24.117 1.00 80.69 94 ILE A C 1
ATOM 822 O O . ILE A 1 94 ? -13.753 0.486 24.500 1.00 80.69 94 ILE A O 1
ATOM 826 N N . GLU A 1 95 ? -14.119 2.670 24.858 1.00 84.50 95 GLU A N 1
ATOM 827 C CA . GLU A 1 95 ? -14.831 2.470 26.114 1.00 84.50 95 GLU A CA 1
ATOM 828 C C . GLU A 1 95 ? -16.267 2.029 25.817 1.00 84.50 95 GLU A C 1
ATOM 830 O O . GLU A 1 95 ? -16.982 2.670 25.043 1.00 84.50 95 GLU A O 1
ATOM 835 N N . ILE A 1 96 ? -16.671 0.898 26.391 1.00 87.94 96 ILE A N 1
ATOM 836 C CA . ILE A 1 96 ? -17.989 0.301 26.194 1.00 87.94 96 ILE A CA 1
ATOM 837 C C . ILE A 1 96 ? -18.748 0.356 27.513 1.00 87.94 96 ILE A C 1
ATOM 839 O O . ILE A 1 96 ? -18.413 -0.334 28.475 1.00 87.94 96 ILE A O 1
ATOM 843 N N . SER A 1 97 ? -19.788 1.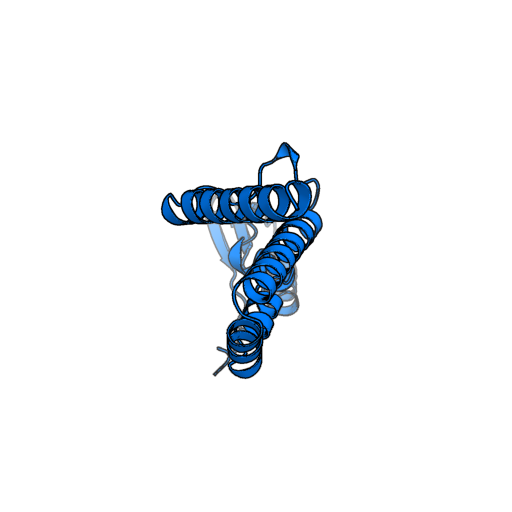187 27.532 1.00 87.38 97 SER A N 1
ATOM 844 C CA . SER A 1 97 ? -20.681 1.381 28.677 1.00 87.38 97 SER A CA 1
ATOM 845 C C . SER A 1 97 ? -21.737 0.288 28.810 1.00 87.38 97 SER A C 1
ATOM 847 O O . SER A 1 97 ? -22.206 0.012 29.912 1.00 87.38 97 SER A O 1
ATOM 849 N N . ASP A 1 98 ? -22.137 -0.319 27.693 1.00 89.00 98 ASP A N 1
ATOM 850 C CA . ASP A 1 98 ? -23.280 -1.222 27.618 1.00 89.00 98 ASP A CA 1
ATOM 851 C C . ASP A 1 98 ? -23.149 -2.236 26.471 1.00 89.00 98 ASP A C 1
ATOM 853 O O . ASP A 1 98 ? -22.266 -2.168 25.613 1.00 89.00 98 ASP A O 1
ATOM 857 N N . ILE A 1 99 ? -24.043 -3.226 26.479 1.00 90.12 99 ILE A N 1
ATOM 858 C CA . ILE A 1 99 ? -24.035 -4.312 25.498 1.00 90.12 99 ILE A CA 1
ATOM 859 C C . ILE A 1 99 ? -24.418 -3.840 24.089 1.00 90.12 99 ILE A C 1
ATOM 861 O O . ILE A 1 99 ? -23.964 -4.432 23.111 1.00 90.12 99 ILE A O 1
ATOM 865 N N . ASP A 1 100 ? -25.201 -2.768 23.964 1.00 92.62 100 ASP A N 1
ATOM 866 C CA . ASP A 1 100 ? -25.616 -2.239 22.664 1.00 92.62 100 ASP A CA 1
ATOM 867 C C . ASP A 1 100 ? -24.421 -1.609 21.939 1.00 92.62 100 ASP A C 1
ATOM 869 O O . ASP A 1 100 ? -24.196 -1.883 20.756 1.00 92.62 100 ASP A O 1
ATOM 873 N N . ALA A 1 101 ? -23.572 -0.869 22.656 1.00 89.56 101 ALA A N 1
ATOM 874 C CA . ALA A 1 101 ? -22.299 -0.368 22.146 1.00 89.56 101 ALA A CA 1
ATOM 875 C C . ALA A 1 101 ? -21.371 -1.512 21.693 1.00 89.56 101 ALA A C 1
ATOM 877 O O . ALA A 1 101 ? -20.722 -1.408 20.646 1.00 89.56 101 ALA A O 1
ATOM 878 N N . LEU A 1 102 ? -21.363 -2.642 22.412 1.00 90.06 102 LEU A N 1
ATOM 879 C CA . LEU A 1 102 ? -20.617 -3.839 22.006 1.00 90.06 102 LEU A CA 1
ATOM 880 C C . LEU A 1 102 ? -21.167 -4.469 20.721 1.00 90.06 102 LEU A C 1
ATOM 882 O O . LEU A 1 102 ? -20.385 -4.877 19.857 1.00 90.06 102 LEU A O 1
ATOM 886 N N . LEU A 1 103 ? -22.490 -4.528 20.556 1.00 92.06 103 LEU A N 1
ATOM 887 C CA . LEU A 1 103 ? -23.127 -5.024 19.333 1.00 92.06 103 LEU A CA 1
ATOM 888 C C . LEU A 1 103 ? -22.820 -4.120 18.131 1.00 92.06 103 LEU A C 1
ATOM 890 O O . LEU A 1 103 ? -22.492 -4.624 17.053 1.00 92.06 103 LEU A O 1
ATOM 894 N N . VAL A 1 104 ? -22.854 -2.797 18.318 1.00 91.44 104 VAL A N 1
ATOM 895 C CA . VAL A 1 104 ? -22.472 -1.816 17.288 1.00 91.44 104 VAL A CA 1
ATOM 896 C C . VAL A 1 104 ? -21.010 -2.001 16.885 1.00 91.44 104 VAL A C 1
ATOM 898 O O . VAL A 1 104 ? -20.710 -2.076 15.689 1.00 91.44 104 VAL A O 1
ATOM 901 N N . LEU A 1 105 ? -20.105 -2.135 17.860 1.00 88.31 105 LEU A N 1
ATOM 902 C CA . LEU A 1 105 ? -18.692 -2.380 17.583 1.00 88.31 105 LEU A CA 1
ATOM 903 C C . LEU A 1 105 ? -18.486 -3.715 16.862 1.00 88.31 105 LEU A C 1
ATOM 905 O O . LEU A 1 105 ? -17.729 -3.772 15.898 1.00 88.31 105 LEU A O 1
ATOM 909 N N . THR A 1 106 ? -19.194 -4.767 17.273 1.00 89.50 106 THR A N 1
ATOM 910 C CA . THR A 1 106 ? -19.131 -6.089 16.633 1.00 89.50 106 THR A CA 1
ATOM 911 C C . THR A 1 106 ? -19.592 -6.021 15.178 1.00 89.50 106 THR A C 1
ATOM 913 O O . THR A 1 106 ? -18.941 -6.578 14.293 1.00 89.50 106 THR A O 1
ATOM 916 N N . LYS A 1 107 ? -20.685 -5.304 14.894 1.00 89.81 107 LYS A N 1
ATOM 917 C CA . LYS A 1 107 ? -21.164 -5.090 13.523 1.00 89.81 107 LYS A CA 1
ATOM 918 C C . LYS A 1 107 ? -20.129 -4.336 12.688 1.00 89.81 107 LYS A C 1
ATOM 920 O O . LYS A 1 107 ? -19.770 -4.812 11.615 1.00 89.81 107 LYS A O 1
ATOM 925 N N . ARG A 1 108 ? -19.587 -3.233 13.219 1.00 85.94 108 ARG A N 1
ATOM 926 C CA . ARG A 1 108 ? -18.530 -2.442 12.569 1.00 85.94 108 ARG A CA 1
ATOM 927 C C . ARG A 1 108 ? -17.303 -3.298 12.259 1.00 85.94 108 ARG A C 1
ATOM 929 O O . ARG A 1 108 ? -16.865 -3.318 11.120 1.00 85.94 108 ARG A O 1
ATOM 936 N N . VAL A 1 109 ? -16.796 -4.031 13.254 1.00 85.44 109 VAL A N 1
ATOM 937 C CA . VAL A 1 109 ? -15.639 -4.937 13.148 1.00 85.44 109 VAL A CA 1
ATOM 938 C C . VAL A 1 109 ? -15.808 -5.924 11.998 1.00 85.44 109 VAL A C 1
ATOM 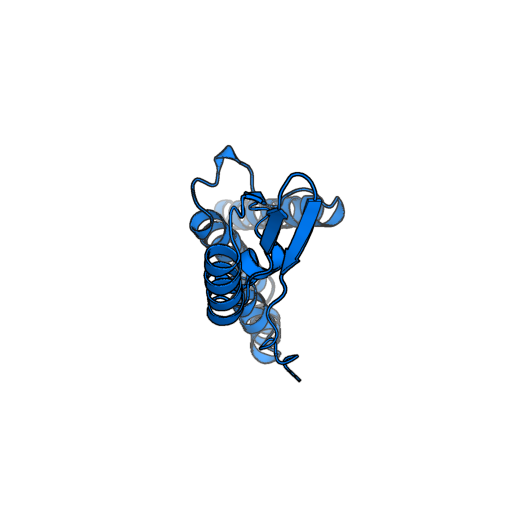940 O O . VAL A 1 109 ? -14.887 -6.094 11.204 1.00 85.44 109 VAL A O 1
ATOM 943 N N . ASN A 1 110 ? -16.990 -6.528 11.866 1.00 84.94 110 ASN A N 1
ATOM 944 C CA . ASN A 1 110 ? -17.278 -7.436 10.761 1.00 84.94 110 ASN A CA 1
ATOM 945 C C . ASN A 1 110 ? -17.401 -6.698 9.418 1.00 84.94 110 ASN A C 1
ATOM 947 O O . ASN A 1 110 ? -16.792 -7.120 8.442 1.00 84.94 110 ASN A O 1
ATOM 951 N N . GLU A 1 111 ? -18.144 -5.593 9.337 1.00 84.06 111 GLU A N 1
ATOM 952 C CA . GLU A 1 111 ? -18.348 -4.858 8.076 1.00 84.06 111 GLU A CA 1
ATOM 953 C C . GLU A 1 111 ? -17.049 -4.281 7.501 1.00 84.06 111 GLU A C 1
ATOM 955 O O . GLU A 1 111 ? -16.846 -4.310 6.288 1.00 84.06 111 GLU A O 1
ATOM 960 N N . THR A 1 112 ? -16.153 -3.792 8.359 1.00 74.69 112 THR A N 1
ATOM 961 C CA . THR A 1 112 ? -14.885 -3.176 7.942 1.00 74.69 112 THR A CA 1
ATOM 962 C C . THR A 1 112 ? -13.696 -4.132 8.006 1.00 74.69 112 THR A C 1
ATOM 964 O O . THR A 1 112 ? -12.597 -3.767 7.595 1.00 74.69 112 THR A O 1
ATOM 967 N N . ASN A 1 113 ? -13.900 -5.365 8.482 1.00 74.19 113 ASN A N 1
ATOM 968 C CA . ASN A 1 113 ? -12.859 -6.380 8.651 1.00 74.19 113 ASN A CA 1
ATOM 969 C C . ASN A 1 113 ? -11.658 -5.883 9.491 1.00 74.19 113 ASN A C 1
ATOM 971 O O . ASN A 1 113 ? -10.498 -6.212 9.218 1.00 74.19 113 ASN A O 1
ATOM 975 N N . ILE A 1 114 ? -11.936 -5.078 10.522 1.00 73.44 114 ILE A N 1
ATOM 976 C CA . ILE A 1 114 ? -10.928 -4.528 11.440 1.00 73.44 114 ILE A CA 1
ATOM 977 C C . ILE A 1 114 ? -10.915 -5.295 12.757 1.00 73.44 114 ILE A C 1
ATOM 979 O O . ILE A 1 114 ? -11.939 -5.778 13.218 1.00 73.44 114 ILE A O 1
ATOM 983 N N . ARG A 1 115 ? -9.757 -5.356 13.414 1.00 79.00 115 ARG A N 1
ATOM 984 C CA . ARG A 1 115 ? -9.672 -5.762 14.824 1.00 79.00 115 ARG A CA 1
ATOM 985 C C . ARG A 1 115 ? -9.807 -4.518 15.690 1.00 79.00 115 ARG A C 1
ATOM 987 O O . ARG A 1 115 ? -9.265 -3.476 15.325 1.00 79.00 115 ARG A O 1
ATOM 994 N N . SER A 1 116 ? -10.502 -4.623 16.815 1.00 81.44 116 SER A N 1
ATOM 995 C CA . SER A 1 116 ? -10.660 -3.503 17.748 1.00 81.44 116 SER A CA 1
ATOM 996 C C . SER A 1 116 ? -10.432 -3.957 19.180 1.00 81.44 116 SER A C 1
ATOM 998 O O . SER A 1 116 ? -10.853 -5.048 19.570 1.00 81.44 116 SER A O 1
ATOM 1000 N N . HIS A 1 117 ? -9.764 -3.104 19.950 1.00 85.75 117 HIS A N 1
ATOM 1001 C CA . HIS A 1 117 ? -9.655 -3.249 21.391 1.00 85.75 117 HIS A CA 1
ATOM 1002 C C . HIS A 1 117 ? -10.813 -2.496 22.042 1.00 85.75 117 HIS A C 1
ATOM 1004 O O . HIS A 1 117 ? -11.306 -1.495 21.524 1.00 85.75 117 HIS A O 1
ATOM 1010 N N . PHE A 1 118 ? -11.293 -2.991 23.167 1.00 87.94 118 PHE A N 1
ATOM 1011 C CA . PHE A 1 118 ? -12.328 -2.293 23.911 1.00 87.94 118 PHE A CA 1
ATOM 1012 C C . PHE A 1 118 ? -12.110 -2.476 25.402 1.00 87.94 118 PHE A C 1
ATOM 1014 O O . PHE A 1 118 ? -11.474 -3.441 25.826 1.00 87.94 118 PHE A O 1
ATOM 1021 N N . ASN A 1 119 ? -12.628 -1.542 26.187 1.00 88.31 119 ASN A N 1
ATOM 1022 C CA . ASN A 1 119 ? -12.592 -1.602 27.637 1.00 88.31 119 ASN A CA 1
ATOM 1023 C C . ASN A 1 119 ? -14.020 -1.632 28.184 1.00 88.31 119 ASN A C 1
ATOM 1025 O O . ASN A 1 119 ? -14.847 -0.817 27.778 1.00 88.31 119 ASN A O 1
ATOM 1029 N N . VAL A 1 120 ? -14.301 -2.560 29.098 1.00 89.81 120 VAL A N 1
ATOM 1030 C CA . VAL A 1 120 ? -15.547 -2.599 29.873 1.00 89.81 120 VAL A CA 1
ATOM 1031 C C . VAL A 1 120 ? -15.168 -2.544 31.342 1.00 89.81 120 VAL A C 1
ATOM 1033 O O . VAL A 1 120 ? -14.611 -3.501 31.877 1.00 89.81 120 VAL A O 1
ATOM 1036 N N . SER A 1 121 ? -15.476 -1.430 32.006 1.00 85.94 121 SER A N 1
ATOM 1037 C CA . SER A 1 121 ? -15.274 -1.268 33.454 1.00 85.94 121 SER A CA 1
ATOM 1038 C C . SER A 1 121 ? -13.847 -1.580 33.935 1.00 85.94 121 SER A C 1
ATOM 1040 O O . SER A 1 121 ? -13.660 -2.123 35.022 1.00 85.94 121 SER A O 1
ATOM 1042 N N . GLY A 1 122 ? -12.833 -1.252 33.131 1.00 83.88 122 GLY A N 1
ATOM 1043 C CA . GLY A 1 122 ? -11.423 -1.510 33.431 1.00 83.88 122 GLY A CA 1
ATOM 1044 C C . GLY A 1 122 ? -10.861 -2.793 32.813 1.00 83.88 122 GLY A C 1
ATOM 1045 O O . GLY A 1 122 ? -9.641 -2.906 32.703 1.00 83.88 122 GLY A O 1
ATOM 1046 N N . GLU A 1 123 ? -11.702 -3.702 32.319 1.00 87.31 123 GLU A N 1
ATOM 1047 C CA . GLU A 1 123 ? -11.270 -4.943 31.671 1.00 87.31 123 GLU A CA 1
ATOM 1048 C C . GLU A 1 123 ? -11.094 -4.755 30.163 1.00 87.31 123 GLU A C 1
ATOM 1050 O O . GLU A 1 123 ? -11.992 -4.269 29.473 1.00 87.31 123 GLU A O 1
ATOM 1055 N N . ASN A 1 124 ? -9.937 -5.162 29.636 1.00 86.94 124 ASN A N 1
ATOM 1056 C CA . ASN A 1 124 ? -9.626 -5.042 28.213 1.00 86.94 124 ASN A CA 1
ATOM 1057 C C . ASN A 1 124 ? -10.046 -6.302 27.447 1.00 86.94 124 ASN A C 1
ATOM 1059 O O . ASN A 1 124 ? -9.632 -7.413 27.777 1.00 86.94 124 ASN A O 1
ATOM 1063 N N . GLY A 1 125 ? -10.804 -6.113 26.372 1.00 87.00 125 GLY A N 1
ATOM 1064 C CA . GLY A 1 125 ? -11.192 -7.151 25.427 1.00 87.00 125 GLY A CA 1
ATOM 1065 C C . GLY A 1 125 ? -10.687 -6.870 24.013 1.00 87.00 125 GLY A C 1
ATOM 1066 O O . GLY A 1 125 ? -10.274 -5.759 23.674 1.00 87.00 125 GLY A O 1
ATOM 1067 N N . ILE A 1 126 ? -10.724 -7.905 23.172 1.00 87.31 126 ILE A N 1
ATOM 1068 C CA . ILE A 1 126 ? -10.420 -7.811 21.740 1.00 87.31 126 ILE A CA 1
ATOM 1069 C C . ILE A 1 126 ? -11.604 -8.375 20.964 1.00 87.31 126 ILE A C 1
ATOM 1071 O O . ILE A 1 126 ? -12.055 -9.488 21.236 1.00 87.31 126 ILE A O 1
ATOM 1075 N N . LEU A 1 127 ? -12.074 -7.624 19.972 1.00 87.50 127 LEU A N 1
ATOM 1076 C CA . LEU A 1 127 ? -13.013 -8.103 18.966 1.00 87.50 127 LEU A CA 1
ATOM 1077 C C . LEU A 1 127 ? -12.287 -8.340 17.645 1.00 87.50 127 LEU A C 1
ATOM 1079 O O . LEU A 1 127 ? -11.507 -7.508 17.172 1.00 87.50 127 LEU A O 1
ATOM 1083 N N . MET A 1 128 ? -12.568 -9.496 17.051 1.00 82.12 128 MET A N 1
ATOM 1084 C CA . MET A 1 128 ? -12.022 -9.907 15.765 1.00 82.12 128 MET A CA 1
ATOM 1085 C C . MET A 1 128 ? -13.167 -10.221 14.794 1.00 82.12 128 MET A C 1
ATOM 1087 O O . MET A 1 128 ? -14.167 -10.808 15.213 1.00 82.12 128 MET A O 1
ATOM 1091 N N . PRO A 1 129 ? -13.021 -9.869 13.507 1.00 82.31 129 PRO A N 1
ATOM 1092 C CA . PRO A 1 129 ? -14.034 -10.148 12.501 1.00 82.31 129 PRO A CA 1
ATOM 1093 C C . PRO A 1 129 ? -14.154 -11.653 12.253 1.00 82.31 129 PRO A C 1
ATOM 1095 O O . PRO A 1 129 ? -13.159 -12.333 11.984 1.00 82.31 129 PRO A O 1
ATOM 1098 N N . HIS A 1 130 ? -15.379 -12.179 12.295 1.00 77.69 130 HIS A N 1
ATOM 1099 C CA . HIS A 1 130 ? -15.662 -13.600 12.051 1.00 77.69 130 HIS A CA 1
ATOM 1100 C C . HIS A 1 130 ? -15.907 -13.91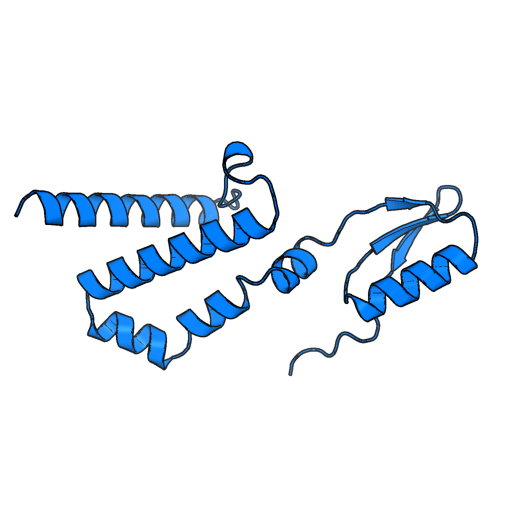9 10.566 1.00 77.69 130 HIS A C 1
ATOM 1102 O O . HIS A 1 130 ? -16.143 -15.069 10.207 1.00 77.69 130 HIS A O 1
ATOM 1108 N N . ASN A 1 131 ? -15.889 -12.908 9.696 1.00 67.50 131 ASN A N 1
ATOM 1109 C CA . ASN A 1 131 ? -16.081 -13.029 8.248 1.00 67.50 131 ASN A CA 1
ATOM 1110 C C . ASN A 1 131 ? -14.760 -12.998 7.461 1.00 67.50 131 ASN A C 1
ATOM 1112 O O . ASN A 1 131 ? -14.773 -12.910 6.232 1.00 67.50 131 ASN A O 1
ATOM 1116 N N . THR A 1 132 ? -13.618 -13.082 8.150 1.00 55.59 132 THR A N 1
ATOM 1117 C CA . THR A 1 132 ? -12.318 -13.162 7.484 1.00 55.59 132 THR A CA 1
ATOM 1118 C C . THR A 1 132 ? -12.176 -14.539 6.835 1.00 55.59 132 THR A C 1
ATOM 1120 O O . THR A 1 132 ? -11.657 -15.477 7.439 1.00 55.59 132 THR A O 1
ATOM 1123 N N . HIS A 1 133 ? -12.628 -14.688 5.592 1.00 51.69 133 HIS A N 1
ATOM 1124 C CA . HIS A 1 133 ? -12.220 -15.831 4.789 1.00 51.69 133 HIS A CA 1
ATOM 1125 C C . HIS A 1 133 ? -10.706 -15.726 4.585 1.00 51.69 133 HIS A C 1
ATOM 1127 O O . HIS A 1 133 ? -10.204 -14.726 4.064 1.00 51.69 133 HIS A O 1
ATOM 1133 N N . LEU A 1 134 ? -9.960 -16.738 5.039 1.00 43.69 134 LEU A N 1
ATOM 1134 C CA . LEU A 1 134 ? -8.601 -16.951 4.557 1.00 43.69 134 LEU A CA 1
ATOM 1135 C C . LEU A 1 134 ? -8.710 -17.003 3.035 1.00 43.69 134 LEU A C 1
ATOM 1137 O O . LEU A 1 134 ? -9.390 -17.878 2.507 1.00 43.69 134 LEU A O 1
ATOM 1141 N N . ILE A 1 135 ? -8.118 -16.020 2.357 1.00 43.56 135 ILE A N 1
ATOM 1142 C CA . ILE A 1 135 ? -7.958 -16.046 0.907 1.00 43.56 135 ILE A CA 1
ATOM 1143 C C . ILE A 1 135 ? -7.131 -17.307 0.627 1.00 43.56 135 ILE A C 1
ATOM 1145 O O . ILE A 1 135 ? -5.933 -17.320 0.914 1.00 43.56 135 ILE A O 1
ATOM 1149 N N . GLN A 1 136 ? -7.813 -18.378 0.215 1.00 34.69 136 GLN A N 1
ATOM 1150 C CA . GLN A 1 136 ? -7.215 -19.616 -0.281 1.00 34.69 136 GLN A CA 1
ATOM 1151 C C . GLN A 1 136 ? -6.716 -19.400 -1.706 1.00 34.69 136 GLN A C 1
ATOM 1153 O O . GLN A 1 136 ? -7.410 -18.688 -2.468 1.00 34.69 136 GLN A O 1
#

Sequence (136 aa):
MFHQRDIIRRRIEEVRYFRNRVSHNESTWRLSDVGEKEDIISLLTTRLDKMMELLFWISPKFQRYVKDIGIEARIRQVLHITELERYMHIYENIEISDIDALLVLTKRVNETNIRSHFNVSGENGILMPHNTHLIQ